Protein AF-A0A1W9TNW8-F1 (afdb_monomer)

pLDDT: mean 93.13, std 5.13, range [61.0, 97.75]

Sequence (150 aa):
MKKIIEKLKNAGINPENSAILCVDCQNGFTLRCPDELPVNGTDEKWIESVNEFLLEAKNNNYLIVASKDDHPENHVSFDIWPPHCIKGTYGKKLAILGLAGDVCVLETIKTALERGFDIIVLEDFIKSVNGKSMKEILKLENLSSKVKFI

Radius of gyration: 17.94 Å; Cα contacts (8 Å, |Δi|>4): 232; chains: 1; bounding box: 42×38×42 Å

Secondary structure (DSSP, 8-state):
-HHHHHHHHHTT--TTT-EEEE-S--GGGSTT-TTS-PPTT--HHHHHHHHHHHHHHHHTT-EEEE------TT-GGGGTS---S-TTSGGGEEEEEEE-IIIIIHHHHHHHHHTTPEEEEEEEEEE-TT---HHHHHHHTT-GGGEEE-

Nearest PDB structures (foldseek):
  3hu5-assembly1_A  TM=3.882E-01  e=1.210E-03  Nitratidesulfovibrio vulgaris str. Hildenborough
  6kua-assembly1_C  TM=4.125E-01  e=3.410E-03  Staphylococcus aureus
  3hb7-assembly1_B  TM=3.775E-01  e=1.291E-03  Alkaliphilus metalliredigens QYMF
  6kua-assembly2_E  TM=4.273E-01  e=1.245E-02  Staphylococcus aureus
  1yac-assembly1_A  TM=3.512E-01  e=5.365E-03  Escherichia coli

Solvent-accessible surface area (backbone atoms only — not comparable to full-atom values): 8422 Å² total; per-residue (Å²): 110,72,68,53,59,52,49,35,48,76,70,70,50,40,45,92,87,38,68,49,76,46,72,46,85,34,46,16,40,15,58,86,25,74,86,28,43,44,43,91,78,36,42,73,69,44,52,48,53,52,54,53,48,53,51,53,41,46,78,63,58,32,46,77,46,73,54,71,68,80,38,61,92,83,43,79,64,49,84,81,38,66,63,43,24,25,68,80,39,76,25,28,55,43,81,46,66,40,70,34,28,81,47,59,39,43,53,49,50,51,56,36,50,75,73,38,38,40,40,34,36,36,53,90,58,40,52,24,86,88,69,53,52,57,71,57,51,30,50,77,69,72,40,52,90,70,46,43,79,94

Structure (mmCIF, N/CA/C/O backbone):
data_AF-A0A1W9TNW8-F1
#
_entry.id   AF-A0A1W9TNW8-F1
#
loop_
_atom_site.group_PDB
_atom_site.id
_atom_site.type_symbol
_atom_site.label_atom_id
_atom_site.label_alt_id
_atom_site.label_comp_id
_atom_site.label_asym_id
_atom_site.label_entity_id
_atom_site.label_seq_id
_atom_site.pdbx_PDB_ins_code
_atom_site.Cartn_x
_atom_site.Cartn_y
_atom_site.Cartn_z
_atom_site.occupancy
_atom_site.B_iso_or_equiv
_atom_site.auth_seq_id
_atom_site.auth_comp_id
_atom_site.auth_asym_id
_atom_site.auth_atom_id
_atom_site.pdbx_PDB_model_num
ATOM 1 N N . MET A 1 1 ? -6.647 13.964 17.676 1.00 61.00 1 MET A N 1
ATOM 2 C CA . MET A 1 1 ? -6.907 12.586 17.208 1.00 61.00 1 MET A CA 1
ATOM 3 C C . MET A 1 1 ? -7.547 11.665 18.243 1.00 61.00 1 MET A C 1
ATOM 5 O O . MET A 1 1 ? -8.479 10.986 17.848 1.00 61.00 1 MET A O 1
ATOM 9 N N . LYS A 1 2 ? -7.197 11.706 19.545 1.00 66.25 2 LYS A N 1
ATOM 10 C CA . LYS A 1 2 ? -7.922 10.960 20.613 1.00 66.25 2 LYS A CA 1
ATOM 11 C C . LYS A 1 2 ? -9.458 11.063 20.533 1.00 66.25 2 LYS A C 1
ATOM 13 O O . LYS A 1 2 ? -10.162 10.069 20.659 1.00 66.25 2 LYS A O 1
ATOM 18 N N . LYS A 1 3 ? -9.962 12.248 20.164 1.00 83.75 3 LYS A N 1
ATOM 19 C CA . LYS A 1 3 ? -11.392 12.505 19.915 1.00 83.75 3 LYS A CA 1
ATOM 20 C C . LYS A 1 3 ? -12.021 11.621 18.823 1.00 83.75 3 LYS A C 1
ATOM 22 O O . LYS A 1 3 ? -13.220 11.397 18.867 1.00 83.75 3 LYS A O 1
ATOM 27 N N . ILE A 1 4 ? -11.267 11.173 17.815 1.00 91.81 4 ILE A N 1
ATOM 28 C CA . ILE A 1 4 ? -11.791 10.313 16.737 1.00 91.81 4 ILE A CA 1
ATOM 29 C C . ILE A 1 4 ? -11.969 8.884 17.249 1.00 91.81 4 ILE A C 1
ATOM 31 O O . ILE A 1 4 ? -13.026 8.309 17.026 1.00 91.81 4 ILE A O 1
ATOM 35 N N . ILE A 1 5 ? -11.003 8.341 17.997 1.00 94.38 5 ILE A N 1
ATOM 36 C CA . ILE A 1 5 ? -11.146 7.015 18.618 1.00 94.38 5 ILE A CA 1
ATOM 37 C C . ILE A 1 5 ? -12.331 6.988 19.586 1.00 94.38 5 ILE A C 1
ATOM 39 O O . ILE A 1 5 ? -13.125 6.053 19.556 1.00 94.38 5 ILE A O 1
ATOM 43 N N . GLU A 1 6 ? -12.493 8.029 20.406 1.00 94.31 6 GLU A N 1
ATOM 44 C CA . GLU A 1 6 ? -13.667 8.169 21.278 1.00 94.31 6 GLU A CA 1
ATOM 45 C C . GLU A 1 6 ? -14.972 8.210 20.474 1.00 94.31 6 GLU A C 1
ATOM 47 O O . GLU A 1 6 ? -15.933 7.535 20.831 1.00 94.31 6 GLU A O 1
ATOM 52 N N . LYS A 1 7 ? -15.005 8.943 19.353 1.00 95.50 7 LYS A N 1
ATOM 53 C CA . LYS A 1 7 ? -16.165 8.960 18.450 1.00 95.50 7 LYS A CA 1
ATOM 54 C C . LYS A 1 7 ? -16.465 7.584 17.854 1.00 95.50 7 LYS A C 1
ATOM 56 O O . LYS A 1 7 ? -17.636 7.233 17.792 1.00 95.50 7 LYS A O 1
ATOM 61 N N . LEU A 1 8 ? -15.449 6.815 17.449 1.00 95.94 8 LEU A N 1
ATOM 62 C CA . LEU A 1 8 ? -15.628 5.450 16.936 1.00 95.94 8 LEU A CA 1
ATOM 63 C C . LEU A 1 8 ? -16.261 4.545 17.997 1.00 95.94 8 LEU A C 1
ATOM 65 O O . LEU A 1 8 ? -17.300 3.941 17.738 1.00 95.94 8 LEU A O 1
ATOM 69 N N . LYS A 1 9 ? -15.706 4.547 19.215 1.00 95.00 9 LYS A N 1
ATOM 70 C CA . LYS A 1 9 ? -16.2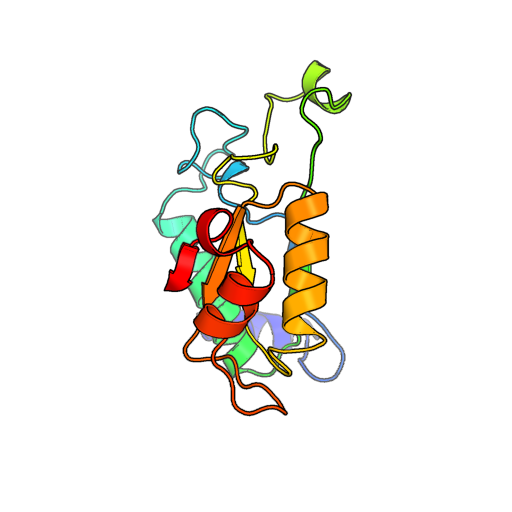39 3.769 20.344 1.00 95.00 9 LYS A CA 1
ATOM 71 C C . LYS A 1 9 ? -17.676 4.169 20.684 1.00 95.00 9 LYS A C 1
ATOM 73 O O . LYS A 1 9 ? -18.536 3.307 20.836 1.00 95.00 9 LYS A O 1
ATOM 78 N N . ASN A 1 10 ? -17.965 5.471 20.722 1.00 96.31 10 ASN A N 1
ATOM 79 C CA . ASN A 1 10 ? -19.319 5.985 20.953 1.00 96.31 10 ASN A CA 1
ATOM 80 C C . ASN A 1 10 ? -20.299 5.610 19.829 1.00 96.31 10 ASN A C 1
ATOM 82 O O . ASN A 1 10 ? -21.497 5.507 20.076 1.00 96.31 10 ASN A O 1
ATOM 86 N N . ALA A 1 11 ? -19.801 5.395 18.609 1.00 96.06 11 ALA A N 1
ATOM 87 C CA . ALA A 1 11 ? -20.571 4.891 17.476 1.00 96.06 11 ALA A CA 1
ATOM 88 C C . ALA A 1 11 ? -20.667 3.349 17.441 1.00 96.06 11 ALA A C 1
ATOM 90 O O . ALA A 1 11 ? -21.206 2.799 16.485 1.00 96.06 11 ALA A O 1
ATOM 91 N N . GLY A 1 12 ? -20.153 2.645 18.457 1.00 95.75 12 GLY A N 1
ATOM 92 C CA . GLY A 1 12 ? -20.184 1.182 18.547 1.00 95.75 12 GLY A CA 1
ATOM 93 C C . GLY A 1 12 ? -19.108 0.464 17.728 1.00 95.75 12 GLY A C 1
ATOM 94 O O . GLY A 1 12 ? -19.112 -0.764 17.681 1.00 95.75 12 GLY A O 1
ATOM 95 N N . ILE A 1 13 ? -18.180 1.200 17.113 1.00 96.69 13 ILE A N 1
ATOM 96 C CA . ILE A 1 13 ? -17.043 0.638 16.381 1.00 96.69 13 ILE A CA 1
ATOM 97 C C . ILE A 1 13 ? -15.922 0.414 17.395 1.00 96.69 13 ILE A C 1
ATOM 99 O O . ILE A 1 13 ? -15.269 1.370 17.808 1.00 96.69 13 ILE A O 1
ATOM 103 N N . ASN A 1 14 ? -15.724 -0.836 17.816 1.00 96.44 14 ASN A N 1
ATOM 104 C CA . ASN A 1 14 ? -14.754 -1.220 18.844 1.00 96.44 14 ASN A CA 1
ATOM 105 C C . ASN A 1 14 ? -13.722 -2.225 18.294 1.00 96.44 14 ASN A C 1
ATOM 107 O O . ASN A 1 14 ? -14.048 -3.003 17.395 1.00 96.44 14 ASN A O 1
ATOM 111 N N . PRO A 1 15 ? -12.476 -2.235 18.802 1.00 96.31 15 PRO A N 1
ATOM 112 C CA . PRO A 1 15 ? -11.398 -3.052 18.235 1.00 96.31 15 PRO A CA 1
ATOM 113 C C . PRO A 1 15 ? -11.639 -4.569 18.325 1.00 96.31 15 PRO A C 1
ATOM 115 O O . PRO A 1 15 ? -11.110 -5.315 17.509 1.00 96.31 15 PRO A O 1
ATOM 118 N N . GLU A 1 16 ? -12.441 -5.042 19.281 1.00 96.56 16 GLU A N 1
ATOM 119 C CA . GLU A 1 16 ? -12.727 -6.467 19.486 1.00 96.56 16 GLU A CA 1
ATOM 120 C C . GLU A 1 16 ? -13.648 -7.097 18.429 1.00 96.56 16 GLU A C 1
ATOM 122 O O . GLU A 1 16 ? -13.664 -8.319 18.288 1.00 96.56 16 GLU A O 1
ATOM 127 N N . ASN A 1 17 ? -14.432 -6.295 17.704 1.00 96.12 17 ASN A N 1
ATOM 128 C CA . ASN A 1 17 ? -15.443 -6.793 16.763 1.00 96.12 17 ASN A CA 1
ATOM 129 C C . ASN A 1 17 ? -15.535 -5.993 15.455 1.00 96.12 17 ASN A C 1
ATOM 131 O O . ASN A 1 17 ? -16.387 -6.285 14.618 1.00 96.12 17 ASN A O 1
ATOM 135 N N . SER A 1 18 ? -14.678 -4.987 15.284 1.00 96.69 18 SER A N 1
ATOM 136 C CA . SER A 1 18 ? -14.657 -4.107 14.120 1.00 96.69 18 SER A CA 1
ATOM 137 C C . SER A 1 18 ? -13.244 -3.992 13.551 1.00 96.69 18 SER A C 1
ATOM 139 O O . SER A 1 18 ? -12.250 -4.160 14.255 1.00 96.69 18 SER A O 1
ATOM 141 N N . ALA A 1 19 ? -13.153 -3.647 12.270 1.00 95.31 19 ALA A N 1
ATOM 142 C CA . ALA A 1 19 ? -11.897 -3.344 11.596 1.00 95.31 19 ALA A CA 1
ATOM 143 C C . ALA A 1 19 ? -11.986 -1.981 10.903 1.00 95.31 19 ALA A C 1
ATOM 145 O O . ALA A 1 19 ? -13.063 -1.552 10.487 1.00 95.31 19 ALA A O 1
ATOM 146 N N . ILE A 1 20 ? -10.846 -1.314 10.755 1.00 96.94 20 ILE A N 1
ATOM 147 C CA . ILE A 1 20 ? -10.709 -0.131 9.906 1.00 96.94 20 ILE A CA 1
ATOM 148 C C . ILE A 1 20 ? -10.236 -0.601 8.538 1.00 96.94 20 ILE A C 1
ATOM 150 O O . ILE A 1 20 ? -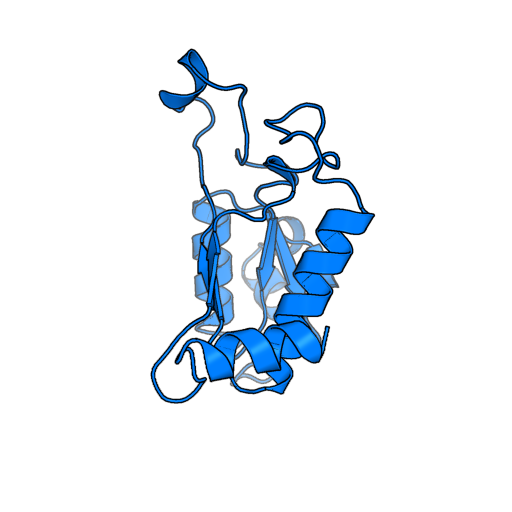9.175 -1.215 8.426 1.00 96.94 20 ILE A O 1
ATOM 154 N N . LEU A 1 21 ? -11.020 -0.298 7.506 1.00 96.38 21 LEU A N 1
ATOM 155 C CA . LEU A 1 21 ? -10.654 -0.545 6.118 1.00 96.38 21 LEU A CA 1
ATOM 156 C C . LEU A 1 21 ? -10.133 0.754 5.487 1.00 96.38 21 LEU A C 1
ATOM 158 O O . LEU A 1 21 ? -10.892 1.698 5.281 1.00 96.38 21 LEU A O 1
ATOM 162 N N . CYS A 1 22 ? -8.835 0.802 5.199 1.00 95.69 22 CYS A N 1
ATOM 163 C CA . CYS A 1 22 ? -8.185 1.885 4.468 1.00 95.69 22 CYS A CA 1
ATOM 164 C C . CYS A 1 22 ? -8.248 1.577 2.969 1.00 95.69 22 CYS A C 1
ATOM 166 O O . CYS A 1 22 ? -7.510 0.722 2.478 1.00 95.69 22 CYS A O 1
ATOM 168 N N . VAL A 1 23 ? -9.167 2.232 2.263 1.00 96.62 23 VAL A N 1
ATOM 169 C CA . VAL A 1 23 ? -9.418 1.963 0.845 1.00 96.62 23 VAL A CA 1
ATOM 170 C C . VAL A 1 23 ? -8.578 2.900 -0.004 1.00 96.62 23 VAL A C 1
ATOM 172 O O . VAL A 1 23 ? -8.728 4.116 0.095 1.00 96.62 23 VAL A O 1
ATOM 175 N N . ASP A 1 24 ? -7.678 2.321 -0.794 1.00 94.25 24 ASP A N 1
ATOM 176 C CA . ASP A 1 24 ? -6.991 2.949 -1.926 1.00 94.25 24 ASP A CA 1
ATOM 177 C C . ASP A 1 24 ? -6.336 4.306 -1.606 1.00 94.25 24 ASP A C 1
ATOM 179 O O . ASP A 1 24 ? -6.197 5.184 -2.452 1.00 94.25 24 ASP A O 1
ATOM 183 N N . CYS A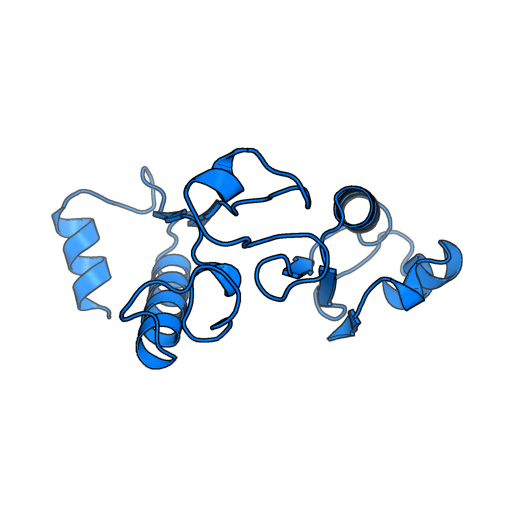 1 25 ? -5.845 4.475 -0.373 1.00 93.56 25 CYS A N 1
ATOM 184 C CA . CYS A 1 25 ? -5.060 5.643 0.047 1.00 93.56 25 CYS A CA 1
ATOM 185 C C . CYS A 1 25 ? -3.614 5.576 -0.493 1.00 93.56 25 CYS A C 1
ATOM 187 O O . CYS A 1 25 ? -2.637 5.728 0.242 1.00 93.56 25 CYS A O 1
ATOM 189 N N . GLN A 1 26 ? -3.468 5.273 -1.783 1.00 92.06 26 GLN A N 1
ATOM 190 C CA . GLN A 1 26 ? -2.201 5.179 -2.505 1.00 92.06 26 GLN A CA 1
ATOM 191 C C . GLN A 1 26 ? -1.785 6.540 -3.051 1.00 92.06 26 GLN A C 1
ATOM 193 O O . GLN A 1 26 ? -2.631 7.347 -3.417 1.00 92.06 26 GLN A O 1
ATOM 198 N N . ASN A 1 27 ? -0.476 6.766 -3.211 1.00 92.62 27 ASN A N 1
ATOM 199 C CA . ASN A 1 27 ? 0.031 8.033 -3.757 1.00 92.62 27 ASN A CA 1
ATOM 200 C C . ASN A 1 27 ? -0.526 8.365 -5.155 1.00 92.62 27 ASN A C 1
ATOM 202 O O . ASN A 1 27 ? -0.629 9.539 -5.477 1.00 92.62 27 ASN A O 1
ATOM 206 N N . GLY A 1 28 ? -0.919 7.363 -5.951 1.00 93.94 28 GLY A N 1
ATOM 207 C CA . GLY A 1 28 ? -1.509 7.566 -7.282 1.00 93.94 28 GLY A CA 1
ATOM 208 C C . GLY A 1 28 ? -2.851 8.304 -7.265 1.00 93.94 28 GLY A C 1
ATOM 209 O O . GLY A 1 28 ? -3.235 8.889 -8.272 1.00 93.94 28 GLY A O 1
ATOM 210 N N . PHE A 1 29 ? -3.516 8.334 -6.105 1.00 97.06 29 PHE A N 1
ATOM 211 C CA . PHE A 1 29 ? -4.730 9.111 -5.862 1.00 97.06 29 PHE A CA 1
ATOM 212 C C . PHE A 1 29 ? -4.472 10.421 -5.113 1.00 97.06 29 PHE A C 1
ATOM 214 O O . PHE A 1 29 ? -5.424 11.115 -4.754 1.00 97.06 29 PHE A O 1
ATOM 221 N N . THR A 1 30 ? -3.207 10.772 -4.845 1.00 96.75 30 THR A N 1
ATOM 222 C CA . THR A 1 30 ? -2.860 11.974 -4.082 1.00 96.75 30 THR A CA 1
ATOM 223 C C . THR A 1 30 ? -2.161 13.042 -4.907 1.00 96.75 30 THR A C 1
ATOM 225 O O . THR A 1 30 ? -1.649 12.785 -5.994 1.00 96.75 30 THR A O 1
ATOM 228 N N . LEU A 1 31 ? -2.066 14.260 -4.361 1.00 96.25 31 LEU A N 1
ATOM 229 C CA . LEU A 1 31 ? -1.375 15.375 -5.022 1.00 96.25 31 LEU A CA 1
ATOM 230 C C . LEU A 1 31 ? 0.145 15.149 -5.162 1.00 96.25 31 LEU A C 1
ATOM 232 O O . LEU A 1 31 ? 0.821 15.944 -5.810 1.00 96.25 31 LEU A O 1
ATOM 236 N N . ARG A 1 32 ? 0.688 14.056 -4.601 1.00 94.81 32 ARG A N 1
ATOM 237 C CA . ARG A 1 32 ? 2.067 13.601 -4.849 1.00 94.81 32 ARG A CA 1
ATOM 238 C C . ARG A 1 32 ? 2.274 13.069 -6.268 1.00 94.81 32 ARG A C 1
ATOM 240 O O . ARG A 1 32 ? 3.416 13.020 -6.721 1.00 94.81 32 ARG A O 1
ATOM 247 N N . CYS A 1 33 ? 1.206 12.649 -6.943 1.00 93.75 33 CYS A N 1
ATOM 248 C CA . CYS A 1 33 ? 1.238 12.098 -8.295 1.00 93.75 33 CYS A CA 1
ATOM 249 C C . CYS A 1 33 ? 0.299 12.906 -9.208 1.00 93.75 33 CYS A C 1
ATOM 251 O O . CYS A 1 33 ? -0.755 12.404 -9.591 1.00 93.75 33 CYS A O 1
ATOM 253 N N . PRO A 1 34 ? 0.658 14.160 -9.556 1.00 94.44 34 PRO A N 1
ATOM 254 C CA . PRO A 1 34 ? -0.208 15.037 -10.347 1.00 94.44 34 PRO A CA 1
ATOM 255 C C . PRO A 1 34 ? -0.500 14.504 -11.759 1.00 94.44 34 PRO A C 1
ATOM 257 O O . PRO A 1 34 ? -1.509 14.886 -12.343 1.00 94.44 34 PRO A O 1
ATOM 260 N N . ASP A 1 35 ? 0.355 13.616 -12.273 1.00 93.88 35 ASP A N 1
ATOM 261 C CA . ASP A 1 35 ? 0.221 12.990 -13.594 1.00 93.88 35 ASP A CA 1
ATOM 262 C C . ASP A 1 35 ? -0.563 11.656 -13.571 1.00 93.88 35 ASP A C 1
ATOM 264 O O . ASP A 1 35 ? -0.697 11.018 -14.614 1.00 93.88 35 ASP A O 1
ATOM 268 N N . GLU A 1 36 ? -1.048 11.206 -12.402 1.00 94.44 36 GLU A N 1
ATOM 269 C CA . GLU A 1 36 ? -1.922 10.026 -12.261 1.00 94.44 36 GLU A CA 1
ATOM 270 C C . GLU A 1 36 ? -3.401 10.458 -12.111 1.00 94.44 36 GLU A C 1
ATOM 272 O O . GLU A 1 36 ? -3.912 11.227 -12.928 1.00 94.44 36 GLU A O 1
ATOM 277 N N . LEU A 1 37 ? -4.104 10.004 -11.061 1.00 96.38 37 LEU A N 1
ATOM 278 C CA . LEU A 1 37 ? -5.489 10.380 -10.758 1.00 96.38 37 LEU A CA 1
ATOM 279 C C . LEU A 1 37 ? -5.590 11.078 -9.393 1.00 96.38 37 LEU A C 1
ATOM 281 O O . LEU A 1 37 ? -6.226 10.561 -8.473 1.00 96.38 37 LEU A O 1
ATOM 285 N N . PRO A 1 38 ? -4.967 12.255 -9.218 1.00 96.62 38 PRO A N 1
ATOM 286 C CA . PRO A 1 38 ? -4.998 12.950 -7.941 1.00 96.62 38 PRO A CA 1
ATOM 287 C C . PRO A 1 38 ? -6.424 13.387 -7.574 1.00 96.62 38 PRO 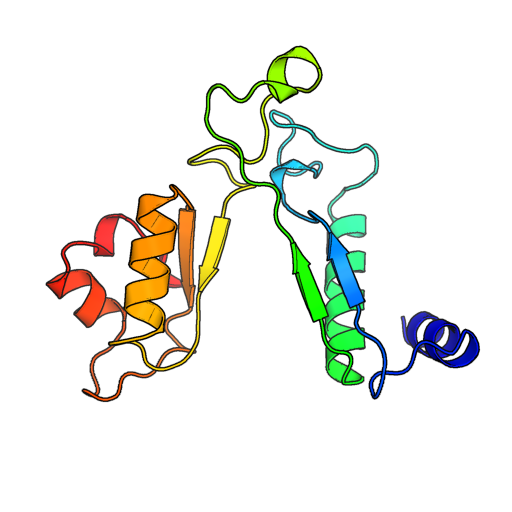A C 1
ATOM 289 O O . PRO A 1 38 ? -7.116 14.045 -8.354 1.00 96.62 38 PRO A O 1
ATOM 292 N N . VAL A 1 39 ? -6.849 13.086 -6.348 1.00 97.31 39 VAL A N 1
ATOM 293 C CA . VAL A 1 39 ? -8.114 13.581 -5.797 1.00 97.31 39 VAL A CA 1
ATOM 294 C C . VAL A 1 39 ? -7.897 14.969 -5.186 1.00 97.31 39 VAL A C 1
ATOM 296 O O . VAL A 1 39 ? -6.940 15.223 -4.456 1.00 97.31 39 VAL A O 1
ATOM 299 N N . ASN A 1 40 ? -8.798 15.913 -5.454 1.00 97.19 40 ASN A N 1
ATOM 300 C CA . ASN A 1 40 ? -8.685 17.254 -4.876 1.00 97.19 40 ASN A CA 1
ATOM 301 C C . ASN A 1 40 ? -8.716 17.202 -3.337 1.00 97.19 40 ASN A C 1
ATOM 303 O O . ASN A 1 40 ? -9.629 16.631 -2.743 1.00 97.19 40 ASN A O 1
ATOM 307 N N . GLY A 1 41 ? -7.741 17.852 -2.692 1.00 96.31 41 GLY A N 1
ATOM 308 C CA . GLY A 1 41 ? -7.647 17.949 -1.229 1.00 96.31 41 GLY A CA 1
ATOM 309 C C . GLY A 1 41 ? -6.762 16.898 -0.552 1.00 96.31 41 GLY A C 1
ATOM 310 O O . GLY A 1 41 ? -6.584 16.965 0.660 1.00 96.31 41 GLY A O 1
ATOM 311 N N . THR A 1 42 ? -6.164 15.969 -1.298 1.00 96.81 42 THR A N 1
ATOM 312 C CA . THR A 1 42 ? -5.198 14.988 -0.769 1.00 96.81 42 THR A CA 1
ATOM 313 C C . THR A 1 42 ? -3.764 15.538 -0.794 1.00 96.81 42 THR A C 1
ATOM 315 O O . THR A 1 42 ? -2.879 14.985 -1.454 1.00 96.81 42 THR A O 1
ATOM 318 N N . ASP A 1 43 ? -3.552 16.689 -0.156 1.00 96.94 43 ASP A N 1
ATOM 319 C CA . ASP A 1 43 ? -2.227 17.293 0.030 1.00 96.94 43 ASP A CA 1
ATOM 320 C C . ASP A 1 43 ? -1.416 16.567 1.123 1.00 96.94 43 ASP A C 1
ATOM 322 O O . ASP A 1 43 ? -1.890 15.613 1.743 1.00 96.94 43 ASP A O 1
ATOM 326 N N . GLU A 1 44 ? -0.179 17.007 1.376 1.00 95.88 44 GLU A N 1
ATOM 327 C CA . GLU A 1 44 ? 0.672 16.409 2.419 1.00 95.88 44 GLU A CA 1
ATOM 328 C C . GLU A 1 44 ? 0.002 16.409 3.795 1.00 95.88 44 GLU A C 1
ATOM 330 O O . GLU A 1 44 ? 0.086 15.422 4.520 1.00 95.88 44 GLU A O 1
ATOM 335 N N . LYS A 1 45 ? -0.742 17.467 4.128 1.00 97.25 45 LYS A N 1
ATOM 336 C CA . LYS A 1 45 ? -1.441 17.568 5.409 1.00 97.25 45 LYS A CA 1
ATOM 337 C C . LYS A 1 45 ? -2.556 16.529 5.520 1.00 97.25 45 LYS A C 1
ATOM 339 O O . LYS A 1 45 ? -2.747 15.940 6.585 1.00 97.25 45 LYS A O 1
ATOM 344 N N . TRP A 1 46 ? -3.303 16.294 4.444 1.00 96.69 46 TRP A N 1
ATOM 345 C CA . TRP A 1 46 ? -4.292 15.221 4.405 1.00 96.69 46 TRP A CA 1
ATOM 346 C C . TRP A 1 46 ? -3.623 13.849 4.555 1.00 96.69 46 TRP A C 1
ATOM 348 O O . TRP A 1 46 ? -4.056 13.056 5.393 1.00 96.69 46 TRP A O 1
ATOM 358 N N . ILE A 1 47 ? -2.530 13.596 3.825 1.00 94.69 47 ILE A N 1
ATOM 359 C CA . ILE A 1 47 ? -1.780 12.329 3.884 1.00 94.69 47 ILE A CA 1
ATOM 360 C C . ILE A 1 47 ? -1.248 12.070 5.300 1.00 94.69 47 ILE A C 1
ATOM 362 O O . ILE A 1 47 ? -1.411 10.970 5.834 1.00 94.69 47 ILE A O 1
ATOM 366 N N . GLU A 1 48 ? -0.645 13.078 5.931 1.00 93.38 48 GLU A N 1
ATOM 367 C CA . GLU A 1 48 ? -0.202 13.028 7.326 1.00 93.38 48 GLU A CA 1
ATOM 368 C C . GLU A 1 48 ? -1.370 12.689 8.253 1.00 93.38 48 GLU A C 1
ATOM 370 O O . GLU A 1 48 ? -1.271 11.740 9.028 1.00 93.38 48 GLU A O 1
ATOM 375 N N . SER A 1 49 ? -2.513 13.367 8.112 1.00 95.25 49 SER A N 1
ATOM 376 C CA . SER A 1 49 ? -3.676 13.121 8.972 1.00 95.25 49 SER A CA 1
ATOM 377 C C . SER A 1 49 ? -4.218 11.686 8.877 1.00 95.25 49 SER A C 1
ATOM 379 O O . SER A 1 49 ? -4.626 11.116 9.892 1.00 95.25 49 SER A O 1
ATOM 381 N N . VAL A 1 50 ? -4.186 11.073 7.685 1.00 94.94 50 VAL A N 1
ATOM 382 C CA . VAL A 1 50 ? -4.565 9.664 7.489 1.00 94.94 50 VAL A CA 1
ATOM 383 C C . VAL A 1 50 ? -3.558 8.742 8.175 1.00 94.94 50 VAL A C 1
ATOM 385 O O . VAL A 1 50 ? -3.958 7.860 8.936 1.00 94.94 50 VAL A O 1
ATOM 388 N N . ASN A 1 51 ? -2.258 8.963 7.965 1.00 92.19 51 ASN A N 1
ATOM 389 C CA . ASN A 1 51 ? -1.200 8.154 8.577 1.00 92.19 51 ASN A CA 1
ATOM 390 C C . ASN A 1 51 ? -1.230 8.227 10.108 1.00 92.19 51 ASN A C 1
ATOM 392 O O . ASN A 1 51 ? -1.127 7.199 10.781 1.00 92.19 51 ASN A O 1
ATOM 396 N N . GLU A 1 52 ? -1.409 9.423 10.666 1.00 92.75 52 GLU A N 1
ATOM 397 C CA . GLU A 1 52 ? -1.522 9.620 12.107 1.00 92.75 52 GLU A CA 1
ATOM 398 C C . GLU A 1 52 ? -2.776 8.937 12.677 1.00 92.75 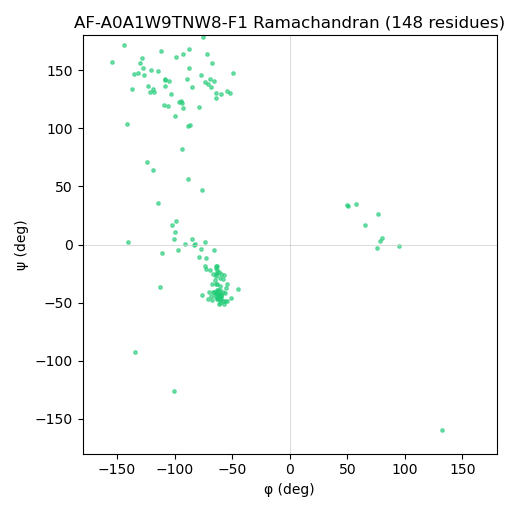52 GLU A C 1
ATOM 400 O O . GLU A 1 52 ? -2.705 8.297 13.729 1.00 92.75 52 GLU A O 1
ATOM 405 N N . PHE A 1 53 ? -3.916 9.007 11.977 1.00 95.38 53 PHE A N 1
ATOM 406 C CA . PHE A 1 53 ? -5.127 8.288 12.378 1.00 95.38 53 PHE A CA 1
ATOM 407 C C . PHE A 1 53 ? -4.919 6.769 12.377 1.00 95.38 53 PHE A C 1
ATOM 409 O O . PHE A 1 53 ? -5.278 6.114 13.355 1.00 95.38 53 PHE A O 1
ATOM 416 N N . LEU A 1 54 ? -4.326 6.205 11.320 1.00 94.31 54 LEU A N 1
ATOM 417 C CA . LEU A 1 54 ? -4.059 4.767 11.232 1.00 94.31 54 LEU A CA 1
ATOM 418 C C . LEU A 1 54 ? -3.084 4.309 12.326 1.00 94.31 54 LEU A C 1
ATOM 420 O O . LEU A 1 54 ? -3.288 3.257 12.931 1.00 94.31 54 LEU A O 1
ATOM 424 N N . LEU A 1 55 ? -2.062 5.108 12.642 1.00 91.06 55 LEU A N 1
ATOM 425 C CA . LEU A 1 55 ? -1.154 4.826 13.754 1.00 91.06 55 LEU A CA 1
ATOM 426 C C . LEU A 1 55 ? -1.888 4.838 15.102 1.00 91.06 55 LEU A C 1
ATOM 428 O O . LEU A 1 55 ? -1.733 3.914 15.898 1.00 91.06 55 LEU A O 1
ATOM 432 N N . GLU A 1 56 ? -2.716 5.851 15.353 1.00 93.06 56 GLU A N 1
ATOM 433 C CA . GLU A 1 56 ? -3.503 5.948 16.585 1.00 93.06 56 GLU A CA 1
ATOM 434 C C . GLU A 1 56 ? -4.502 4.787 16.711 1.00 93.06 56 GLU A C 1
ATOM 436 O O . GLU A 1 56 ? -4.639 4.194 17.781 1.00 93.06 56 GLU A O 1
ATOM 441 N N . ALA A 1 57 ? -5.174 4.419 15.620 1.00 93.62 57 ALA A N 1
ATOM 442 C CA . ALA A 1 57 ? -6.068 3.272 15.573 1.00 93.62 57 ALA A CA 1
ATOM 443 C C . ALA A 1 57 ? -5.338 1.962 15.893 1.00 93.62 57 ALA A C 1
ATOM 445 O O . ALA A 1 57 ? -5.800 1.188 16.734 1.00 93.62 57 ALA A O 1
ATOM 446 N N . LYS A 1 58 ? -4.158 1.752 15.300 1.00 90.75 58 LYS A N 1
ATOM 447 C CA . LYS A 1 58 ? -3.295 0.607 15.605 1.00 90.75 58 LYS A CA 1
ATOM 448 C C . LYS A 1 58 ? -2.895 0.583 17.082 1.00 90.75 58 LYS A C 1
ATOM 450 O O . LYS A 1 58 ? -2.994 -0.460 17.719 1.00 90.75 58 LYS A O 1
ATOM 455 N N . ASN A 1 59 ? -2.509 1.730 17.647 1.00 92.56 59 ASN A N 1
ATOM 456 C CA . ASN A 1 59 ? -2.163 1.863 19.069 1.00 92.56 59 ASN A CA 1
ATOM 457 C C . ASN A 1 59 ? -3.356 1.597 20.004 1.00 92.56 59 ASN A C 1
ATOM 459 O O . ASN A 1 59 ? -3.166 1.294 21.179 1.00 92.56 59 ASN A O 1
ATOM 463 N N . ASN A 1 60 ? -4.583 1.692 19.487 1.00 94.44 60 ASN A N 1
ATOM 464 C CA . ASN A 1 60 ? -5.820 1.344 20.183 1.00 94.44 60 ASN A CA 1
ATOM 465 C C . ASN A 1 60 ? -6.345 -0.058 19.805 1.00 94.44 60 ASN A C 1
ATOM 467 O O . ASN A 1 60 ? -7.516 -0.349 20.043 1.00 94.44 60 ASN A O 1
ATOM 471 N N . ASN A 1 61 ? -5.481 -0.925 19.263 1.00 94.75 61 ASN A N 1
ATOM 472 C CA . ASN A 1 61 ? -5.735 -2.332 18.931 1.00 94.75 61 ASN A CA 1
ATOM 473 C C . ASN A 1 61 ? -6.774 -2.591 17.831 1.00 94.75 61 ASN A C 1
ATOM 475 O O . ASN A 1 61 ? -7.251 -3.717 17.706 1.00 94.75 61 ASN A O 1
ATOM 479 N N . TYR A 1 62 ? -7.123 -1.597 17.014 1.00 94.81 62 TYR A N 1
ATOM 480 C CA . TYR A 1 62 ? -7.972 -1.863 15.855 1.00 94.81 62 TYR A CA 1
ATOM 481 C C . TYR A 1 62 ? -7.219 -2.707 14.825 1.00 94.81 62 TYR A C 1
ATOM 483 O O . TYR A 1 62 ? -6.074 -2.403 14.475 1.00 94.81 62 TYR A O 1
ATOM 491 N N . LEU A 1 63 ? -7.890 -3.727 14.283 1.00 94.88 63 LEU A N 1
ATOM 492 C CA . LEU A 1 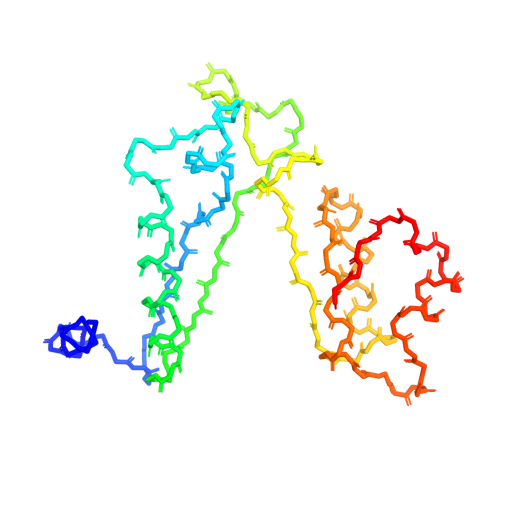63 ? -7.441 -4.371 13.056 1.00 94.88 63 LEU A CA 1
ATOM 493 C C . LEU A 1 63 ? -7.515 -3.351 11.916 1.00 94.88 63 LEU A C 1
ATOM 495 O O . LEU A 1 63 ? -8.570 -2.763 11.673 1.00 94.88 63 LEU A O 1
ATOM 499 N N . ILE A 1 64 ? -6.403 -3.161 11.212 1.00 94.69 64 ILE A N 1
ATOM 500 C CA . ILE A 1 64 ? -6.342 -2.324 10.015 1.00 94.69 64 ILE A CA 1
ATOM 501 C C . ILE A 1 64 ? -6.171 -3.242 8.815 1.00 94.69 64 ILE A C 1
ATOM 503 O O . ILE A 1 64 ? -5.190 -3.978 8.721 1.00 94.69 64 ILE A O 1
ATOM 507 N N . VAL A 1 65 ? -7.127 -3.170 7.899 1.00 94.19 65 VAL A N 1
ATOM 508 C CA . VAL A 1 65 ? -7.058 -3.792 6.580 1.00 94.19 65 VAL A CA 1
ATOM 509 C C . VAL A 1 65 ? -6.884 -2.667 5.572 1.00 94.19 65 VAL A C 1
ATOM 511 O O . VAL A 1 65 ? -7.546 -1.640 5.682 1.00 94.19 65 VAL A O 1
ATOM 514 N N . ALA A 1 66 ? -5.993 -2.830 4.602 1.00 91.00 66 ALA A N 1
ATOM 515 C CA . ALA A 1 66 ? -5.826 -1.864 3.525 1.00 91.00 66 ALA A CA 1
ATOM 516 C C . ALA A 1 66 ? -6.028 -2.553 2.177 1.00 91.00 66 ALA A C 1
ATOM 518 O O . ALA A 1 66 ? -5.513 -3.654 1.971 1.00 91.00 66 ALA A O 1
ATOM 519 N N . SER A 1 67 ? -6.766 -1.906 1.278 1.00 90.81 67 SER A N 1
ATOM 520 C CA . SER A 1 67 ? -6.817 -2.284 -0.133 1.00 90.81 67 SER A CA 1
ATOM 521 C C . SER A 1 67 ? -5.896 -1.390 -0.948 1.00 90.81 67 SER A C 1
ATOM 523 O O . SER A 1 67 ? -5.463 -0.322 -0.502 1.00 90.81 67 SER A O 1
ATOM 525 N N . LYS A 1 68 ? -5.573 -1.868 -2.143 1.00 89.94 68 LYS A N 1
ATOM 526 C CA . LYS A 1 68 ? -4.887 -1.092 -3.159 1.00 89.94 68 LYS A CA 1
ATOM 527 C C . LYS A 1 68 ? -5.547 -1.373 -4.500 1.00 89.94 68 LYS A C 1
ATOM 529 O O . LYS A 1 68 ? -5.724 -2.544 -4.836 1.00 89.94 68 LYS A O 1
ATOM 534 N N . ASP A 1 69 ? -5.819 -0.320 -5.254 1.00 91.69 69 ASP A N 1
ATOM 535 C CA . ASP A 1 69 ? -6.129 -0.410 -6.669 1.00 91.69 69 ASP A CA 1
ATOM 536 C C . ASP A 1 69 ? -4.862 -0.786 -7.452 1.00 91.69 69 ASP A C 1
ATOM 538 O O . ASP A 1 69 ? -3.749 -0.325 -7.151 1.00 91.69 69 ASP A O 1
ATOM 542 N N . ASP A 1 70 ? -5.031 -1.684 -8.415 1.00 88.94 70 ASP A N 1
ATOM 543 C CA . ASP A 1 70 ? -3.956 -2.334 -9.159 1.00 88.94 70 ASP A CA 1
ATOM 544 C C . ASP A 1 70 ? -4.363 -2.481 -10.627 1.00 88.94 70 ASP A C 1
ATOM 546 O O . ASP A 1 70 ? -5.155 -3.353 -10.996 1.00 88.94 70 ASP A O 1
ATOM 550 N N . HIS A 1 71 ? -3.805 -1.617 -11.477 1.00 90.88 71 HIS A N 1
ATOM 551 C CA . HIS A 1 71 ? -4.135 -1.587 -12.895 1.00 90.88 71 HIS A CA 1
ATOM 552 C C . HIS A 1 71 ? -2.999 -2.113 -13.796 1.00 90.88 71 HIS A C 1
ATOM 554 O O . HIS A 1 71 ? -1.812 -1.832 -13.553 1.00 90.88 71 HIS A O 1
ATOM 560 N N . PRO A 1 72 ? -3.335 -2.860 -14.872 1.00 89.81 72 PRO A N 1
ATOM 561 C CA . PRO A 1 72 ? -2.462 -3.028 -16.033 1.00 89.81 72 PRO A CA 1
ATOM 562 C C . PRO A 1 72 ? -2.392 -1.732 -16.862 1.00 89.81 72 PRO A C 1
ATOM 564 O O . PRO A 1 72 ? -3.242 -0.858 -16.734 1.00 89.81 72 PRO A O 1
ATOM 567 N N . GLU A 1 73 ? -1.399 -1.612 -17.749 1.00 89.62 73 GLU A N 1
ATOM 568 C CA . GLU A 1 73 ? -1.159 -0.394 -18.552 1.00 89.62 73 GLU A CA 1
ATOM 569 C C . GLU A 1 73 ? -2.332 -0.007 -19.472 1.00 89.62 73 GLU A C 1
ATOM 571 O O . GLU A 1 73 ? -2.528 1.168 -19.761 1.00 89.62 73 GLU A O 1
ATOM 576 N N . ASN A 1 74 ? -3.127 -0.980 -19.916 1.00 92.06 74 ASN A N 1
ATOM 577 C CA . ASN A 1 74 ? -4.233 -0.813 -20.861 1.00 92.06 74 ASN A CA 1
ATOM 578 C C . ASN A 1 74 ? -5.601 -1.114 -20.226 1.00 92.06 74 ASN A C 1
ATOM 580 O O . ASN A 1 74 ? -6.469 -1.719 -20.860 1.00 92.06 74 ASN A O 1
ATOM 584 N N . HIS A 1 75 ? -5.776 -0.769 -18.950 1.00 94.44 75 HIS A N 1
ATOM 585 C CA . HIS A 1 75 ? -7.013 -1.054 -18.233 1.00 94.44 75 HIS A CA 1
ATOM 586 C C . HIS A 1 75 ? -8.211 -0.274 -18.803 1.00 94.44 75 HIS A C 1
ATOM 588 O O . HIS A 1 75 ? -8.102 0.907 -19.118 1.00 94.44 75 HIS A O 1
ATOM 594 N N . VAL A 1 76 ? -9.383 -0.916 -18.882 1.00 94.94 76 VAL A N 1
ATOM 595 C CA . VAL A 1 76 ? -10.607 -0.327 -19.470 1.00 94.94 76 VAL A CA 1
ATOM 596 C C . VAL A 1 76 ? -11.119 0.903 -18.710 1.00 94.94 76 VAL A C 1
ATOM 598 O O . VAL A 1 76 ? -11.787 1.755 -19.287 1.00 94.94 76 VAL A O 1
ATOM 601 N N . SER A 1 77 ? -10.791 1.040 -17.418 1.00 94.25 77 SER A N 1
ATOM 602 C CA . SER A 1 77 ? -11.156 2.242 -16.652 1.00 94.25 77 SER A CA 1
ATOM 603 C C . SER A 1 77 ? -10.490 3.507 -17.198 1.00 94.25 77 SER A C 1
ATOM 605 O O . SER A 1 77 ? -10.992 4.598 -16.926 1.00 94.25 77 SER A O 1
ATOM 607 N N . PHE A 1 78 ? -9.417 3.378 -17.991 1.00 95.88 78 PHE A N 1
ATOM 608 C CA . PHE A 1 78 ? -8.669 4.518 -18.514 1.00 95.88 78 PHE A CA 1
ATOM 609 C C . PHE A 1 78 ? -9.390 5.307 -19.611 1.00 95.88 78 PHE A C 1
ATOM 611 O O . PHE A 1 78 ? -9.011 6.437 -19.908 1.00 95.88 78 PHE A O 1
ATOM 618 N N . ASP A 1 79 ? -10.488 4.764 -20.140 1.00 95.69 79 ASP A N 1
ATOM 619 C CA . ASP A 1 79 ? -11.400 5.501 -21.019 1.00 95.69 79 ASP A CA 1
ATOM 620 C C . ASP A 1 79 ? -12.255 6.527 -20.248 1.00 95.69 79 ASP A C 1
ATOM 622 O O . ASP A 1 79 ? -12.825 7.443 -20.841 1.00 95.69 79 ASP A O 1
ATOM 626 N N . ILE A 1 80 ? -12.365 6.369 -18.924 1.00 96.56 80 ILE A N 1
ATOM 627 C CA . ILE A 1 80 ? -13.203 7.194 -18.039 1.00 96.56 80 ILE A CA 1
ATOM 628 C C . ILE A 1 80 ? -12.334 8.037 -17.099 1.00 96.56 80 ILE A C 1
ATOM 630 O O . ILE A 1 80 ? -12.671 9.184 -16.803 1.00 96.56 80 ILE A O 1
ATOM 634 N N . TRP A 1 81 ? -11.211 7.484 -16.643 1.00 96.06 81 TRP A N 1
ATOM 635 C CA . TRP A 1 81 ? -10.305 8.106 -15.686 1.00 96.06 81 TRP A CA 1
ATOM 636 C C . TRP A 1 81 ? -8.868 8.147 -16.219 1.00 96.06 81 TRP A C 1
ATOM 638 O O . TRP A 1 81 ? -8.452 7.211 -16.883 1.00 96.06 81 TRP A O 1
ATOM 648 N N . PRO A 1 82 ? -8.061 9.175 -15.916 1.00 95.06 82 PRO A N 1
ATOM 649 C CA . PRO A 1 82 ? -6.627 9.162 -16.209 1.00 95.06 82 PRO A CA 1
ATOM 650 C C . PRO A 1 82 ? -5.922 7.877 -15.733 1.00 95.06 82 PRO A C 1
ATOM 652 O O . PRO A 1 82 ? -6.311 7.340 -14.693 1.00 95.06 82 PRO A O 1
ATOM 655 N N . PRO A 1 83 ? -4.877 7.388 -16.428 1.00 95.38 83 PRO A N 1
ATOM 656 C CA . PRO A 1 83 ? -4.069 6.268 -15.953 1.00 95.38 83 PRO A CA 1
ATOM 657 C C . PRO A 1 83 ? -3.509 6.496 -14.545 1.00 95.38 83 PRO A C 1
ATOM 659 O O . PRO A 1 83 ? -2.944 7.545 -14.256 1.00 95.38 83 PRO A O 1
ATOM 662 N N . HIS A 1 84 ? -3.646 5.505 -13.666 1.00 94.94 84 HIS A N 1
ATOM 663 C CA . HIS A 1 84 ? -3.219 5.590 -12.267 1.00 94.94 84 HIS A CA 1
ATOM 664 C C . HIS A 1 84 ? -2.913 4.207 -11.701 1.00 94.94 84 HIS A C 1
ATOM 666 O O . HIS A 1 84 ? -3.396 3.197 -12.213 1.00 94.94 84 HIS A O 1
ATOM 672 N N . CYS A 1 85 ? -2.088 4.159 -10.653 1.00 92.00 85 CYS A N 1
ATOM 673 C CA . CYS A 1 85 ? -1.694 2.929 -9.962 1.00 92.00 85 CYS A CA 1
ATOM 674 C C . CYS A 1 85 ? -1.207 1.816 -10.918 1.00 92.00 85 CYS A C 1
ATOM 676 O O . CYS A 1 85 ? -1.401 0.623 -10.668 1.00 92.00 85 CYS A O 1
ATOM 678 N N . ILE A 1 86 ? -0.550 2.212 -12.015 1.00 90.44 86 ILE A N 1
ATOM 679 C CA . ILE A 1 86 ? 0.011 1.310 -13.027 1.00 90.44 86 ILE A CA 1
ATOM 680 C C . ILE A 1 86 ? 1.433 0.865 -12.665 1.00 90.44 86 ILE A C 1
ATOM 682 O O . ILE A 1 86 ? 2.079 1.375 -11.748 1.00 90.44 86 ILE A O 1
ATOM 686 N N . LYS A 1 87 ? 1.930 -0.144 -13.384 1.00 83.06 87 LYS A N 1
ATOM 687 C CA . LYS A 1 87 ? 3.281 -0.692 -13.211 1.00 83.06 87 LYS A CA 1
ATOM 688 C C . LYS A 1 87 ? 4.356 0.402 -13.254 1.00 83.06 87 LYS A C 1
ATOM 690 O O . LYS A 1 87 ? 4.397 1.195 -14.185 1.00 83.06 87 LYS A O 1
ATOM 695 N N . GLY A 1 88 ? 5.247 0.404 -12.259 1.00 80.62 88 GLY A N 1
ATOM 696 C CA . GLY A 1 88 ? 6.386 1.326 -12.179 1.00 80.62 88 GLY A CA 1
ATOM 697 C C . GLY A 1 88 ? 6.067 2.745 -11.691 1.00 80.62 88 GLY A C 1
ATOM 698 O O . GLY A 1 88 ? 6.973 3.580 -11.658 1.00 80.62 88 GLY A O 1
ATOM 699 N N . THR A 1 89 ? 4.816 3.049 -11.317 1.00 86.94 89 THR A N 1
ATOM 700 C CA . THR A 1 89 ? 4.471 4.364 -10.755 1.00 86.94 89 THR A CA 1
ATOM 701 C C . THR A 1 89 ? 4.535 4.380 -9.237 1.00 86.94 89 THR A C 1
ATOM 703 O O . THR A 1 89 ? 4.538 3.356 -8.545 1.00 86.94 89 THR A O 1
ATOM 706 N N . TYR A 1 90 ? 4.570 5.589 -8.675 1.00 83.69 90 TYR A N 1
ATOM 707 C CA . TYR A 1 90 ? 4.635 5.755 -7.232 1.00 83.69 90 TYR A CA 1
ATOM 708 C C . TYR A 1 90 ? 3.366 5.243 -6.525 1.00 83.69 90 TYR A C 1
ATOM 710 O O . TYR A 1 90 ? 3.470 4.714 -5.412 1.00 83.69 90 TYR A O 1
ATOM 718 N N . GLY A 1 91 ? 2.196 5.305 -7.172 1.00 81.75 91 GLY A N 1
ATOM 719 C CA . GLY A 1 91 ? 0.954 4.721 -6.653 1.00 81.75 91 GLY A CA 1
ATOM 720 C C . GLY A 1 91 ? 1.011 3.203 -6.413 1.00 81.75 91 GLY A C 1
ATOM 721 O O . GLY A 1 91 ? 0.334 2.686 -5.512 1.00 81.75 91 GLY A O 1
ATOM 722 N N . LYS A 1 92 ? 1.889 2.485 -7.128 1.00 84.50 92 LYS A N 1
ATOM 723 C CA . LYS A 1 92 ? 1.998 1.018 -7.085 1.00 84.50 92 LYS A CA 1
ATOM 724 C C . LYS A 1 92 ? 3.132 0.483 -6.199 1.00 84.50 92 LYS A C 1
ATOM 726 O O . LYS A 1 92 ? 3.414 -0.711 -6.203 1.00 84.50 92 LYS A O 1
ATOM 731 N N . LYS A 1 93 ? 3.781 1.317 -5.380 1.00 87.06 93 LYS A N 1
ATOM 732 C CA . LYS A 1 93 ? 4.825 0.822 -4.460 1.00 87.06 93 LYS A CA 1
ATOM 733 C C . LYS A 1 93 ? 4.256 -0.042 -3.324 1.00 87.06 93 LYS A C 1
ATOM 735 O O . LYS A 1 93 ? 3.196 0.273 -2.770 1.00 87.06 93 LYS A O 1
ATOM 740 N N . LEU A 1 94 ? 4.989 -1.089 -2.940 1.00 86.56 94 LEU A N 1
ATOM 741 C CA . LEU A 1 94 ? 4.757 -1.915 -1.749 1.00 86.56 94 LEU A CA 1
ATOM 742 C C . LEU A 1 94 ? 5.982 -1.890 -0.837 1.00 86.56 94 LEU A C 1
ATOM 744 O O . LEU A 1 94 ? 7.095 -2.129 -1.294 1.00 86.56 94 LEU A O 1
ATOM 748 N N . ALA A 1 95 ? 5.764 -1.652 0.455 1.00 90.81 95 ALA A N 1
ATOM 749 C CA . ALA A 1 95 ? 6.767 -1.901 1.483 1.00 90.81 95 ALA A CA 1
ATOM 750 C C . ALA A 1 95 ? 6.537 -3.297 2.079 1.00 90.81 95 ALA A C 1
ATOM 752 O O . ALA A 1 95 ? 5.436 -3.587 2.544 1.00 90.81 95 ALA A O 1
ATOM 753 N N . ILE A 1 96 ? 7.552 -4.160 2.046 1.00 93.62 96 ILE A N 1
ATOM 754 C CA . ILE A 1 96 ? 7.470 -5.557 2.483 1.00 93.62 96 ILE A CA 1
ATOM 755 C C . ILE A 1 96 ? 8.422 -5.786 3.661 1.00 93.62 96 ILE A C 1
ATOM 757 O O . ILE A 1 96 ? 9.597 -5.420 3.610 1.00 93.62 96 ILE A O 1
ATOM 761 N N . LEU A 1 97 ? 7.891 -6.417 4.710 1.00 94.69 97 LEU A N 1
ATOM 762 C CA . LEU A 1 97 ? 8.593 -6.881 5.907 1.00 94.69 97 LEU A CA 1
ATOM 763 C C . LEU A 1 97 ? 7.983 -8.203 6.389 1.00 94.69 97 LEU A C 1
ATOM 765 O O . LEU A 1 97 ? 6.909 -8.584 5.921 1.00 94.69 97 LEU A O 1
ATOM 769 N N . GLY A 1 98 ? 8.606 -8.865 7.367 1.00 91.00 98 GLY A N 1
ATOM 770 C CA . GLY A 1 98 ? 7.987 -9.984 8.080 1.00 91.00 98 GLY A CA 1
ATOM 771 C C . GLY A 1 98 ? 8.882 -11.208 8.219 1.00 91.00 98 GLY A C 1
ATOM 772 O O . GLY A 1 98 ? 10.104 -11.127 8.125 1.00 91.00 98 GLY A O 1
ATOM 773 N N . LEU A 1 99 ? 8.253 -12.357 8.468 1.00 90.75 99 LEU A N 1
ATOM 774 C CA . LEU A 1 99 ? 8.920 -13.636 8.701 1.00 90.75 99 LEU A CA 1
ATOM 775 C C . LEU A 1 99 ? 8.227 -14.756 7.903 1.00 90.75 99 LEU A C 1
ATOM 777 O O . LEU A 1 99 ? 7.010 -14.736 7.747 1.00 90.75 99 LEU A O 1
ATOM 781 N N . ALA A 1 100 ? 8.933 -15.771 7.411 1.00 95.62 100 ALA A N 1
ATOM 782 C CA . ALA A 1 100 ? 10.391 -15.877 7.327 1.00 95.62 100 ALA A CA 1
ATOM 783 C C . ALA A 1 100 ? 10.915 -15.282 6.007 1.00 95.62 100 ALA A C 1
ATOM 785 O O . ALA A 1 100 ? 10.286 -15.458 4.958 1.00 95.62 100 ALA A O 1
ATOM 786 N N . GLY A 1 101 ? 12.069 -14.609 6.066 1.00 95.88 101 GLY A N 1
ATOM 787 C CA . GLY A 1 101 ? 12.755 -13.996 4.922 1.00 95.88 101 GLY A CA 1
ATOM 788 C C . GLY A 1 101 ? 12.950 -14.953 3.744 1.00 95.88 101 GLY A C 1
ATOM 789 O O . GLY A 1 101 ? 12.628 -14.628 2.608 1.00 95.88 101 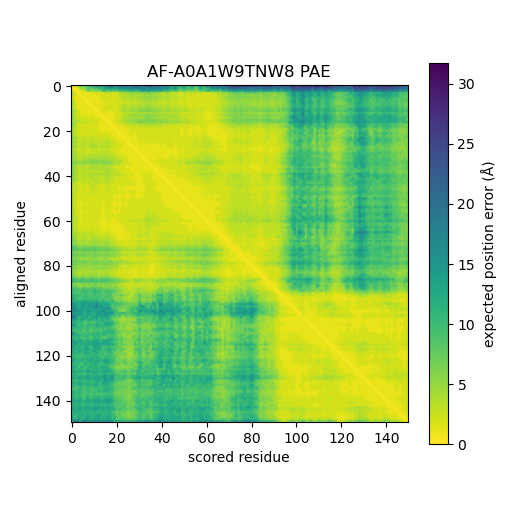GLY A O 1
ATOM 790 N N . ASP A 1 102 ? 13.401 -16.170 4.035 1.00 96.44 102 ASP A N 1
ATOM 791 C CA . ASP A 1 102 ? 13.731 -17.235 3.084 1.00 96.44 102 ASP A CA 1
ATOM 792 C C . ASP A 1 102 ? 12.538 -18.065 2.592 1.00 96.44 102 ASP A C 1
ATOM 794 O O . ASP A 1 102 ? 12.731 -18.979 1.794 1.00 96.44 102 ASP A O 1
ATOM 798 N N . VAL A 1 103 ? 11.317 -17.759 3.046 1.00 94.62 103 VAL A N 1
ATOM 799 C CA . VAL A 1 103 ? 10.097 -18.476 2.643 1.00 94.62 103 VAL A CA 1
ATOM 800 C C . VAL A 1 103 ? 8.984 -17.482 2.310 1.00 94.62 103 VAL A C 1
ATOM 802 O O . VAL A 1 103 ? 8.903 -16.999 1.184 1.00 94.62 103 VAL A O 1
ATOM 805 N N . CYS A 1 104 ? 8.133 -17.135 3.281 1.00 92.44 104 CYS A N 1
ATOM 806 C CA . CYS A 1 104 ? 6.917 -16.356 3.039 1.00 92.44 104 CYS A CA 1
ATOM 807 C C . CYS A 1 104 ? 7.219 -14.964 2.481 1.00 92.44 104 CYS A C 1
ATOM 809 O O . CYS A 1 104 ? 6.514 -14.483 1.595 1.00 92.44 104 CYS A O 1
ATOM 811 N N . VAL A 1 105 ? 8.271 -14.318 2.985 1.00 95.06 105 VAL A N 1
ATOM 812 C CA . VAL A 1 105 ? 8.660 -12.981 2.530 1.00 95.06 105 VAL A CA 1
ATOM 813 C C . VAL A 1 105 ? 9.233 -13.047 1.114 1.00 95.06 105 VAL A C 1
ATOM 815 O O . VAL A 1 105 ? 8.794 -12.278 0.262 1.00 95.06 105 VAL A O 1
ATOM 818 N N . LEU A 1 106 ? 10.143 -13.988 0.826 1.00 96.81 106 LEU A N 1
ATOM 819 C CA . LEU A 1 106 ? 10.701 -14.174 -0.517 1.00 96.81 106 LEU A CA 1
ATOM 820 C C . LEU A 1 106 ? 9.615 -14.455 -1.563 1.00 96.81 106 LEU A C 1
ATOM 822 O O . LEU A 1 106 ? 9.593 -13.806 -2.608 1.00 96.81 106 LEU A O 1
ATOM 826 N N . GLU A 1 107 ? 8.703 -15.384 -1.284 1.00 96.19 107 GLU A N 1
ATOM 827 C CA . GLU A 1 107 ? 7.640 -15.746 -2.227 1.00 96.19 107 GLU A CA 1
ATOM 828 C C . GLU A 1 107 ? 6.639 -14.598 -2.422 1.00 96.19 107 GLU A C 1
ATOM 830 O O . GLU A 1 107 ? 6.185 -14.353 -3.542 1.00 96.19 107 GLU A O 1
ATOM 835 N N . THR A 1 108 ? 6.374 -13.807 -1.376 1.00 94.06 108 THR A N 1
ATOM 836 C CA . THR A 1 108 ? 5.591 -12.565 -1.498 1.00 94.06 108 THR A CA 1
ATOM 837 C C . THR A 1 108 ? 6.300 -11.552 -2.397 1.00 94.06 108 THR A C 1
ATOM 839 O O . THR A 1 108 ? 5.665 -10.969 -3.274 1.00 94.06 108 THR A O 1
ATOM 842 N N . ILE A 1 109 ? 7.615 -11.364 -2.232 1.00 95.19 109 ILE A N 1
ATOM 843 C CA . ILE A 1 109 ? 8.415 -10.468 -3.079 1.00 95.19 109 ILE A CA 1
ATOM 844 C C . ILE A 1 109 ? 8.365 -10.929 -4.540 1.00 95.19 109 ILE A C 1
ATOM 846 O O . ILE A 1 109 ? 8.080 -10.116 -5.415 1.00 95.19 109 ILE A O 1
ATOM 850 N N . LYS A 1 110 ? 8.581 -12.220 -4.820 1.00 95.38 110 LYS A N 1
ATOM 851 C CA . LYS A 1 110 ? 8.494 -12.782 -6.181 1.00 95.38 110 LYS A CA 1
ATOM 852 C C . LYS A 1 110 ? 7.122 -12.531 -6.803 1.00 95.38 110 LYS A C 1
ATOM 854 O O . LYS A 1 110 ? 7.033 -11.935 -7.872 1.00 95.38 110 LYS A O 1
ATOM 859 N N . THR A 1 111 ? 6.067 -12.881 -6.075 1.00 90.94 111 THR A N 1
ATOM 860 C CA . THR A 1 111 ? 4.669 -12.697 -6.485 1.00 90.94 111 THR A CA 1
ATOM 861 C C . THR A 1 111 ? 4.344 -11.229 -6.780 1.00 90.94 111 THR A C 1
ATOM 863 O O . THR A 1 111 ? 3.642 -10.918 -7.746 1.00 90.94 111 THR A O 1
ATOM 866 N N . ALA A 1 112 ? 4.854 -10.309 -5.959 1.00 89.25 112 ALA A N 1
ATOM 867 C CA . ALA A 1 112 ? 4.676 -8.876 -6.148 1.00 89.25 112 ALA A CA 1
ATOM 868 C C . ALA A 1 112 ? 5.459 -8.356 -7.370 1.00 89.25 112 ALA A C 1
ATOM 870 O O . ALA A 1 112 ? 4.913 -7.583 -8.156 1.00 89.25 112 ALA A O 1
ATOM 871 N N . LEU A 1 113 ? 6.693 -8.824 -7.598 1.00 90.56 113 LEU A N 1
ATOM 872 C CA . LEU A 1 113 ? 7.473 -8.476 -8.794 1.00 90.56 113 LEU A CA 1
ATOM 873 C C . LEU A 1 113 ? 6.812 -8.987 -10.078 1.00 90.56 113 LEU A C 1
ATOM 875 O O . LEU A 1 113 ? 6.761 -8.260 -11.069 1.00 90.56 113 LEU A O 1
ATOM 879 N N . GLU A 1 114 ? 6.282 -10.210 -10.062 1.00 87.81 114 GLU A N 1
ATOM 880 C CA . GLU A 1 114 ? 5.536 -10.795 -11.184 1.00 87.81 114 GLU A CA 1
ATOM 881 C C . GLU A 1 114 ? 4.295 -9.969 -11.534 1.00 87.81 114 GLU A C 1
ATOM 883 O O . GLU A 1 114 ? 4.020 -9.729 -12.709 1.00 87.81 114 GLU A O 1
ATOM 888 N N . ARG A 1 115 ? 3.593 -9.454 -10.517 1.00 81.56 115 ARG A N 1
ATOM 889 C CA . ARG A 1 115 ? 2.455 -8.531 -10.678 1.00 81.56 115 ARG A CA 1
ATOM 890 C C . ARG A 1 115 ? 2.864 -7.090 -11.012 1.00 81.56 115 ARG A C 1
ATOM 892 O O . ARG A 1 115 ? 2.013 -6.245 -11.274 1.00 81.56 115 ARG A O 1
ATOM 899 N N . GLY A 1 116 ? 4.163 -6.797 -11.053 1.00 80.44 116 GLY A N 1
ATOM 900 C CA . GLY A 1 116 ? 4.684 -5.483 -11.424 1.00 80.44 116 GLY A CA 1
ATOM 901 C C . GLY A 1 116 ? 4.572 -4.424 -10.327 1.00 80.44 116 GLY A C 1
ATOM 902 O O . GLY A 1 116 ? 4.499 -3.238 -10.646 1.00 80.44 116 GLY A O 1
ATOM 903 N N . PHE A 1 117 ? 4.545 -4.823 -9.055 1.00 84.06 117 PHE A N 1
ATOM 904 C CA . PHE A 1 117 ? 4.703 -3.882 -7.950 1.00 84.06 117 PHE A CA 1
ATOM 905 C C . PHE A 1 117 ? 6.156 -3.416 -7.842 1.00 84.06 117 PHE A C 1
ATOM 907 O O . PHE A 1 117 ? 7.092 -4.212 -7.943 1.00 84.06 117 PHE A O 1
ATOM 914 N N . ASP A 1 118 ? 6.336 -2.130 -7.558 1.00 86.69 118 ASP A N 1
ATOM 915 C CA . ASP A 1 118 ? 7.626 -1.582 -7.149 1.00 86.69 118 ASP A CA 1
ATOM 916 C C . ASP A 1 118 ? 7.853 -1.899 -5.667 1.00 86.69 118 ASP A C 1
ATOM 918 O O . ASP A 1 118 ? 7.097 -1.451 -4.803 1.00 86.69 118 ASP A O 1
ATOM 922 N N . ILE A 1 119 ? 8.899 -2.659 -5.348 1.00 91.00 119 ILE A N 1
ATOM 923 C CA . ILE A 1 119 ? 9.087 -3.184 -3.991 1.00 91.00 119 ILE A CA 1
ATOM 924 C C . ILE A 1 119 ? 10.152 -2.405 -3.226 1.00 91.00 119 ILE A C 1
ATOM 926 O O . ILE A 1 119 ? 11.287 -2.238 -3.678 1.00 91.00 119 ILE A O 1
ATOM 930 N N . ILE A 1 120 ? 9.777 -1.997 -2.019 1.00 93.31 120 ILE A N 1
ATOM 931 C CA . ILE A 1 120 ? 10.653 -1.530 -0.954 1.00 93.31 120 ILE A CA 1
ATOM 932 C C . ILE A 1 120 ? 10.732 -2.646 0.092 1.00 93.31 120 ILE A C 1
ATOM 934 O O . ILE A 1 120 ? 9.724 -3.035 0.672 1.00 93.31 120 ILE A O 1
ATOM 938 N N . VAL A 1 121 ? 11.923 -3.173 0.337 1.00 95.12 121 VAL A N 1
ATOM 939 C CA . VAL A 1 121 ? 12.192 -4.190 1.356 1.00 95.12 121 VAL A CA 1
ATOM 940 C C . VAL A 1 121 ? 12.695 -3.490 2.610 1.00 95.12 121 VAL A C 1
ATOM 942 O O . VAL A 1 121 ? 13.702 -2.785 2.549 1.00 95.12 121 VAL A O 1
ATOM 945 N N . LEU A 1 122 ? 12.002 -3.690 3.732 1.00 95.19 122 LEU A N 1
ATOM 946 C CA . LEU A 1 122 ? 12.391 -3.146 5.033 1.00 95.19 122 LEU A CA 1
ATOM 947 C C . LEU A 1 122 ? 13.231 -4.192 5.778 1.00 95.19 122 LEU A C 1
ATOM 949 O O . LEU A 1 122 ? 12.714 -4.978 6.576 1.00 95.19 122 LEU A O 1
ATOM 953 N N . GLU A 1 123 ? 14.522 -4.238 5.445 1.00 93.75 123 GLU A N 1
ATOM 954 C CA . GLU A 1 123 ? 15.453 -5.318 5.815 1.00 93.75 123 GLU A CA 1
ATOM 955 C C . GLU A 1 123 ? 15.512 -5.550 7.329 1.00 93.75 123 GLU A C 1
ATOM 957 O O . GLU A 1 123 ? 15.489 -6.693 7.787 1.00 93.75 123 GLU A O 1
ATOM 962 N N . ASP A 1 124 ? 15.534 -4.470 8.111 1.00 94.81 124 ASP A N 1
ATOM 963 C CA . ASP A 1 124 ? 15.686 -4.524 9.569 1.00 94.81 124 ASP A CA 1
ATOM 964 C C . ASP A 1 124 ? 14.550 -5.290 10.268 1.00 94.81 124 ASP A C 1
ATOM 966 O O . ASP A 1 124 ? 14.738 -5.837 11.359 1.00 94.81 124 ASP A O 1
ATOM 970 N N . PHE A 1 125 ? 13.386 -5.386 9.619 1.00 95.50 125 PHE A N 1
ATOM 971 C CA . PHE A 1 125 ? 12.196 -6.071 10.124 1.00 95.50 125 PHE A CA 1
ATOM 972 C C . PHE A 1 125 ? 11.988 -7.459 9.499 1.00 95.50 125 PHE A C 1
ATOM 974 O O . PHE A 1 125 ? 10.889 -8.016 9.586 1.00 95.50 125 PHE A O 1
ATOM 981 N N . ILE A 1 126 ? 13.022 -8.023 8.866 1.00 96.00 126 ILE A N 1
ATOM 982 C CA . ILE A 1 126 ? 12.999 -9.364 8.277 1.00 96.00 126 ILE A CA 1
ATOM 983 C C . ILE A 1 126 ? 14.052 -10.248 8.950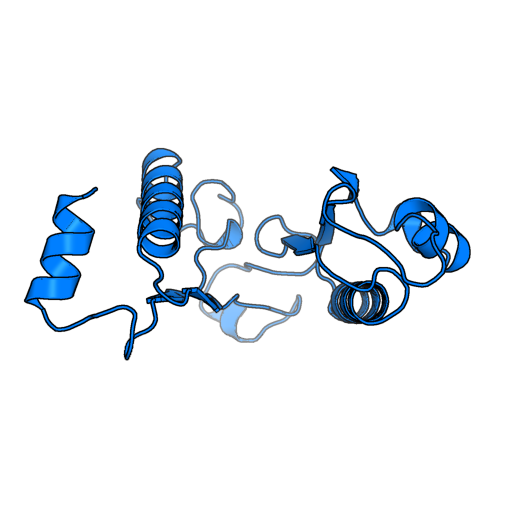 1.00 96.00 126 ILE A C 1
ATOM 985 O O . ILE A 1 126 ? 15.208 -9.865 9.134 1.00 96.00 126 ILE A O 1
ATOM 989 N N . LYS A 1 127 ? 13.651 -11.470 9.314 1.00 96.50 127 LYS A N 1
ATOM 990 C CA . LYS A 1 127 ? 14.558 -12.551 9.729 1.00 96.50 127 LYS A CA 1
ATOM 991 C C . LYS A 1 127 ? 14.204 -13.843 9.001 1.00 96.50 127 LYS A C 1
ATOM 993 O O . LYS A 1 127 ? 13.039 -14.106 8.705 1.00 96.50 127 LYS A O 1
ATOM 998 N N . SER A 1 128 ? 15.224 -14.645 8.730 1.00 97.50 128 SER A N 1
ATOM 999 C CA . SER A 1 128 ? 15.133 -15.890 7.960 1.00 97.50 128 SER A CA 1
ATOM 1000 C C . SER A 1 128 ? 15.461 -17.084 8.843 1.00 97.50 128 SER A C 1
ATOM 1002 O O . SER A 1 128 ? 16.286 -16.969 9.752 1.00 97.50 128 SER A O 1
ATOM 1004 N N . VAL A 1 129 ? 14.862 -18.241 8.559 1.00 97.56 129 VAL A N 1
ATOM 1005 C CA . VAL A 1 129 ? 15.131 -19.479 9.310 1.00 97.56 129 VAL A CA 1
ATOM 1006 C C . VAL A 1 129 ? 16.575 -19.924 9.094 1.00 97.56 129 VAL A C 1
ATOM 1008 O O . VAL A 1 129 ? 17.262 -20.299 10.040 1.00 97.56 129 VAL A O 1
ATOM 1011 N N . ASN A 1 130 ? 17.069 -19.813 7.861 1.00 96.50 130 ASN A N 1
ATOM 1012 C CA . ASN A 1 130 ? 18.453 -20.135 7.510 1.00 96.50 130 ASN A CA 1
ATOM 1013 C C . ASN A 1 130 ? 19.504 -19.106 7.989 1.00 96.50 130 ASN A C 1
ATOM 1015 O O . ASN A 1 130 ? 20.684 -19.258 7.674 1.00 96.50 130 ASN A O 1
ATOM 1019 N N . GLY A 1 131 ? 19.094 -18.048 8.699 1.00 96.19 131 GLY A N 1
ATOM 1020 C CA . GLY A 1 131 ? 19.977 -17.005 9.227 1.00 96.19 131 GLY A CA 1
ATOM 1021 C C . GLY A 1 131 ? 20.506 -15.984 8.210 1.00 96.19 131 GLY A C 1
ATOM 1022 O O . GLY A 1 131 ? 21.180 -15.042 8.621 1.00 96.19 131 GLY A O 1
ATOM 1023 N N . LYS A 1 132 ? 20.203 -16.118 6.911 1.00 97.38 132 LYS A N 1
ATOM 1024 C CA . LYS A 1 132 ? 20.629 -15.162 5.875 1.00 97.38 132 LYS A CA 1
ATOM 1025 C C . LYS A 1 132 ? 19.786 -13.889 5.897 1.00 97.38 132 LYS A C 1
ATOM 1027 O O . LYS A 1 132 ? 18.576 -13.933 6.135 1.00 97.38 132 LYS A O 1
ATOM 1032 N N . SER A 1 133 ? 20.417 -12.764 5.577 1.00 97.19 133 SER A N 1
ATOM 1033 C CA . SER A 1 133 ? 19.731 -11.491 5.326 1.00 97.19 133 SER A CA 1
ATOM 1034 C C . SER A 1 133 ? 18.882 -11.544 4.049 1.00 97.19 133 SER A C 1
ATOM 1036 O O . SER A 1 133 ? 19.159 -12.325 3.131 1.00 97.19 133 SER A O 1
ATOM 1038 N N . MET A 1 134 ? 17.863 -10.689 3.950 1.00 96.88 134 MET A N 1
ATOM 1039 C CA . MET A 1 134 ? 17.041 -10.580 2.743 1.00 96.88 134 MET A CA 1
ATOM 1040 C C . MET A 1 134 ? 17.881 -10.077 1.560 1.00 96.88 134 MET A C 1
ATOM 1042 O O . MET A 1 134 ? 17.710 -10.561 0.442 1.00 96.88 134 MET A O 1
ATOM 1046 N N . LYS A 1 135 ? 18.872 -9.204 1.798 1.00 96.56 135 LYS A N 1
ATOM 1047 C CA . LYS A 1 135 ? 19.903 -8.836 0.806 1.00 96.56 135 LYS A CA 1
ATOM 1048 C C . LYS A 1 135 ? 20.639 -10.046 0.227 1.00 96.56 135 LYS A C 1
ATOM 1050 O O . LYS A 1 135 ? 20.778 -10.137 -0.993 1.00 96.56 135 LYS A O 1
ATOM 1055 N N . GLU A 1 136 ? 21.113 -10.967 1.067 1.00 97.50 136 GLU A N 1
ATOM 1056 C CA . GLU A 1 136 ? 21.794 -12.186 0.606 1.00 97.50 136 GLU A CA 1
ATOM 1057 C C . GLU A 1 136 ? 20.851 -13.101 -0.174 1.00 97.50 136 GLU A C 1
ATOM 1059 O O . GLU A 1 136 ? 21.218 -13.593 -1.241 1.00 97.50 136 GLU A O 1
ATOM 1064 N N . ILE A 1 137 ? 19.631 -13.301 0.328 1.00 97.75 137 ILE A N 1
ATOM 1065 C CA . ILE A 1 137 ? 18.621 -14.143 -0.318 1.00 97.75 137 ILE A CA 1
ATOM 1066 C C . ILE A 1 137 ? 18.267 -13.586 -1.702 1.00 97.75 137 ILE A C 1
ATOM 1068 O O . ILE A 1 137 ? 18.374 -14.297 -2.697 1.00 97.75 137 ILE A O 1
ATOM 1072 N N . LEU A 1 138 ? 17.936 -12.296 -1.807 1.00 97.12 138 LEU A N 1
ATOM 1073 C CA . LEU A 1 138 ? 17.590 -11.676 -3.090 1.00 97.12 138 LEU A CA 1
ATOM 1074 C C . LEU A 1 138 ? 18.771 -11.616 -4.060 1.00 97.12 138 LEU A C 1
ATOM 1076 O O . LEU A 1 138 ? 18.556 -11.598 -5.272 1.00 97.12 138 LEU A O 1
ATOM 1080 N N . LYS A 1 139 ? 20.010 -11.615 -3.556 1.00 97.25 139 LYS A N 1
ATOM 1081 C CA . LYS A 1 139 ? 21.201 -11.743 -4.401 1.00 97.25 139 LYS A CA 1
ATOM 1082 C C . LYS A 1 139 ? 21.299 -13.140 -5.010 1.00 97.25 139 LYS A C 1
ATOM 1084 O O . LYS A 1 139 ? 21.559 -13.243 -6.204 1.00 97.25 139 LYS A O 1
ATOM 1089 N N . LEU A 1 140 ? 21.066 -14.191 -4.221 1.00 96.88 140 LEU A N 1
ATOM 1090 C CA . LEU A 1 140 ? 21.067 -15.581 -4.701 1.00 96.88 140 LEU A CA 1
ATOM 1091 C C . LEU A 1 140 ? 19.963 -15.833 -5.739 1.00 96.88 140 LEU A C 1
ATOM 1093 O O . LEU A 1 140 ? 20.180 -16.561 -6.702 1.00 96.88 140 LEU A O 1
ATOM 1097 N N . GLU A 1 141 ? 18.820 -15.170 -5.582 1.00 96.50 141 GLU A N 1
ATOM 1098 C CA . GLU A 1 141 ? 17.676 -15.266 -6.497 1.00 96.50 141 GLU A CA 1
ATOM 1099 C C . GLU A 1 141 ? 17.792 -14.343 -7.728 1.00 96.50 141 GLU A C 1
ATOM 1101 O O . GLU A 1 141 ? 16.906 -14.331 -8.579 1.00 96.50 141 GLU A O 1
ATOM 1106 N N . ASN A 1 142 ? 18.871 -13.559 -7.857 1.00 96.69 142 ASN A N 1
ATOM 1107 C CA . ASN A 1 142 ? 19.055 -12.556 -8.920 1.00 96.69 142 ASN A CA 1
ATOM 1108 C C . ASN A 1 142 ? 17.945 -11.483 -8.969 1.00 96.69 142 ASN A C 1
ATOM 1110 O O . ASN A 1 142 ? 17.560 -10.996 -10.035 1.00 96.69 142 ASN A O 1
ATOM 1114 N N . LEU A 1 143 ? 17.429 -11.095 -7.801 1.00 96.12 143 LEU A N 1
ATOM 1115 C CA . LEU A 1 143 ? 16.351 -10.115 -7.642 1.00 96.12 143 LEU A CA 1
ATOM 1116 C C . LEU A 1 143 ? 16.807 -8.792 -7.014 1.00 96.12 143 LEU A C 1
ATOM 1118 O O . LEU A 1 143 ? 16.026 -7.844 -6.995 1.00 96.12 143 LEU A O 1
ATOM 1122 N N . SER A 1 144 ? 18.054 -8.678 -6.538 1.00 93.12 144 SER A N 1
ATOM 1123 C CA . SER A 1 144 ? 18.538 -7.472 -5.840 1.00 93.12 144 SER A CA 1
ATOM 1124 C C . SER A 1 144 ? 18.357 -6.170 -6.625 1.00 93.12 144 SER A C 1
ATOM 1126 O O . SER A 1 144 ? 18.107 -5.138 -6.016 1.00 93.12 144 SER A O 1
ATOM 1128 N N . SER A 1 145 ? 18.471 -6.196 -7.957 1.00 93.25 145 SER A N 1
ATOM 1129 C CA . SER A 1 145 ? 18.298 -5.007 -8.808 1.00 93.25 145 SER A CA 1
ATOM 1130 C C . SER A 1 145 ? 16.835 -4.630 -9.061 1.00 93.25 145 SER A C 1
ATOM 1132 O O . SER A 1 145 ? 16.572 -3.558 -9.601 1.00 93.25 145 SER A O 1
ATOM 1134 N N . LYS A 1 146 ? 15.887 -5.500 -8.693 1.00 92.06 146 LYS A N 1
ATOM 1135 C CA . LYS A 1 146 ? 14.445 -5.311 -8.910 1.00 92.06 146 LYS A CA 1
ATOM 1136 C C . LYS A 1 146 ? 13.722 -4.742 -7.690 1.00 92.06 146 LYS A C 1
ATOM 1138 O O . LYS A 1 146 ? 12.531 -4.466 -7.769 1.00 92.06 146 LYS A O 1
ATOM 1143 N N . VAL A 1 147 ? 14.422 -4.579 -6.570 1.00 92.56 147 VAL A N 1
ATOM 1144 C CA . VAL A 1 147 ? 13.864 -4.045 -5.324 1.00 92.56 147 VAL A CA 1
ATOM 1145 C C . VAL A 1 147 ? 14.726 -2.900 -4.802 1.00 92.56 147 VAL A C 1
ATOM 1147 O O . VAL A 1 147 ? 15.903 -2.779 -5.144 1.00 92.56 147 VAL A O 1
ATOM 1150 N N . LYS A 1 148 ? 14.157 -2.068 -3.933 1.00 92.88 148 LYS A N 1
ATOM 1151 C CA . LYS A 1 148 ? 14.900 -1.084 -3.136 1.00 92.88 148 LYS A CA 1
ATOM 1152 C C . LYS A 1 148 ? 14.925 -1.538 -1.685 1.00 92.88 148 LYS A C 1
ATOM 1154 O O . LYS A 1 148 ? 13.929 -2.058 -1.202 1.00 92.88 148 LYS A O 1
ATOM 1159 N N . PHE A 1 149 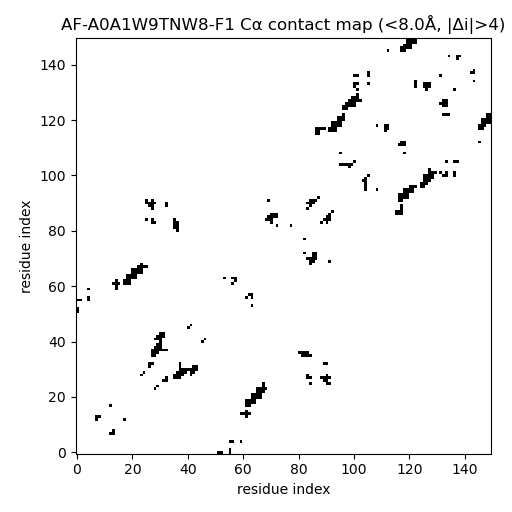? 16.038 -1.328 -0.995 1.00 90.75 149 PHE A N 1
ATOM 1160 C CA . PHE A 1 149 ? 16.147 -1.594 0.440 1.00 90.75 149 PHE A CA 1
ATOM 1161 C C . PHE A 1 149 ? 16.114 -0.276 1.204 1.00 90.75 149 PHE A C 1
ATOM 1163 O O . PHE A 1 149 ? 16.723 0.698 0.751 1.00 90.75 149 PHE A O 1
ATOM 1170 N N . ILE A 1 150 ? 15.429 -0.272 2.343 1.00 84.56 150 ILE A N 1
ATOM 1171 C CA . ILE A 1 150 ? 15.479 0.787 3.356 1.00 84.56 150 ILE A CA 1
ATOM 1172 C C . ILE A 1 150 ? 15.793 0.131 4.695 1.00 84.56 150 ILE A C 1
ATOM 1174 O O . ILE A 1 150 ? 15.271 -0.986 4.934 1.00 84.56 150 ILE A O 1
#

Mean predicted aligned error: 5.84 Å

Foldseek 3Di:
DVVVVVVCVVVVAAQVPHAAEAEALFCLCDPVNVQHNHDPPRDPVVNVVVVVVVVVCVVRNHHYHYDHDADEPPDPCCVVTPHTCYAPDRRQEDEFADPALLPPRVVVVVVSVVSRGAYEYAFVRYHHPVRDTNCVNCVVVVNNVRHHYD